Protein AF-A0AB74DS32-F1 (afdb_monomer_lite)

Secondary structure (DSSP, 8-state):
-HHHHHHHHHHHHHHHHHHHHHHHHHHHHHHHHHHHHHHHHHHHHHHHHHTSS-TT--SSPPPHHHHGGGS-GGGS-SS-HHHHSPBPTTTS-BSEEEETTEEEEEE--TTS---EEEEEEHHHHGGG-

InterPro domains:
  IPR045584 Pilin-like [SSF54523] (1-122)

Foldseek 3Di:
DVVVVVVVVVVVVVCVVPVVVVLVVVLVVLVVQLVVVLVQLVQLQVVLLVPDPCNPCPVDRDDQQNSLVSGDPVQCPPDGSQVSGRAELPPSHRQWDDDGQKIKGWHDRVSHDDIDIDIDGPNVVVPPD

pLDDT: mean 80.61, std 11.38, range [38.0, 95.62]

Structure (mmCIF, N/CA/C/O backbone):
data_AF-A0AB74DS32-F1
#
_entry.id   AF-A0AB74DS32-F1
#
loop_
_atom_site.group_PDB
_atom_site.id
_atom_site.type_symbol
_atom_site.label_atom_id
_atom_site.label_alt_id
_atom_site.label_comp_id
_atom_site.label_asym_id
_atom_site.label_entity_id
_atom_site.label_seq_id
_atom_site.pdbx_PDB_ins_code
_atom_site.Cartn_x
_atom_site.Cartn_y
_atom_site.Cartn_z
_atom_site.occupancy
_atom_site.B_iso_or_equiv
_atom_site.auth_seq_id
_atom_site.auth_comp_id
_atom_site.auth_asym_id
_atom_site.auth_atom_id
_atom_site.pdbx_PDB_model_num
ATOM 1 N N . MET A 1 1 ? -19.759 -11.076 43.825 1.00 75.44 1 MET A N 1
ATOM 2 C CA . MET A 1 1 ? -20.346 -11.368 42.493 1.00 75.44 1 MET A CA 1
ATOM 3 C C . MET A 1 1 ? -20.681 -10.087 41.729 1.00 75.44 1 MET A C 1
ATOM 5 O O . MET A 1 1 ? -20.319 -9.999 40.566 1.00 75.44 1 MET A O 1
ATOM 9 N N . VAL A 1 2 ? -21.291 -9.074 42.364 1.00 88.88 2 VAL A N 1
ATOM 10 C CA . VAL A 1 2 ? -21.684 -7.816 41.691 1.00 88.88 2 VAL A CA 1
ATOM 11 C C . VAL A 1 2 ? -20.502 -6.945 41.221 1.00 88.88 2 VAL A C 1
ATOM 13 O O . VAL A 1 2 ? -20.555 -6.401 40.123 1.00 88.88 2 VAL A O 1
ATOM 16 N N . GLU A 1 3 ? -19.398 -6.885 41.976 1.00 87.56 3 GLU A N 1
ATOM 17 C CA . GLU A 1 3 ? -18.195 -6.123 41.583 1.00 87.56 3 GLU A CA 1
ATOM 18 C C . GLU A 1 3 ? -17.547 -6.639 40.299 1.00 87.56 3 GLU A C 1
ATOM 20 O O . GLU A 1 3 ? -17.117 -5.854 39.460 1.00 87.56 3 GLU A O 1
ATOM 25 N N . LEU A 1 4 ? -17.532 -7.958 40.099 1.00 91.06 4 LEU A N 1
ATOM 26 C CA . LEU A 1 4 ? -16.927 -8.547 38.908 1.00 91.06 4 LEU A CA 1
ATOM 27 C C . LEU A 1 4 ? -17.751 -8.247 37.647 1.00 91.06 4 LEU A C 1
ATOM 29 O O . LEU A 1 4 ? -17.190 -8.002 36.582 1.00 91.06 4 LEU A O 1
ATOM 33 N N . ILE A 1 5 ? -19.080 -8.210 37.775 1.00 92.75 5 ILE A N 1
ATOM 34 C CA . ILE A 1 5 ? -19.991 -7.908 36.664 1.00 92.75 5 ILE A CA 1
ATOM 35 C C . ILE A 1 5 ? -19.804 -6.460 36.195 1.00 92.75 5 ILE A C 1
ATOM 37 O O . ILE A 1 5 ? -19.719 -6.218 34.992 1.00 92.75 5 ILE A O 1
ATOM 41 N N . VAL A 1 6 ? -19.669 -5.509 37.127 1.00 93.94 6 VAL A N 1
ATOM 42 C CA . VAL A 1 6 ? -19.403 -4.098 36.796 1.00 93.94 6 VAL A CA 1
ATOM 43 C C . VAL A 1 6 ? -18.108 -3.948 35.998 1.00 93.94 6 VAL A C 1
ATOM 45 O O . VAL A 1 6 ? -18.094 -3.266 34.973 1.00 93.94 6 VAL A O 1
ATOM 48 N N . VAL A 1 7 ? -17.036 -4.623 36.417 1.00 94.88 7 VAL A N 1
ATOM 49 C CA . VAL A 1 7 ? -15.741 -4.556 35.724 1.00 94.88 7 VAL A CA 1
ATOM 50 C C . VAL A 1 7 ? -15.845 -5.099 34.298 1.00 94.88 7 VAL A C 1
ATOM 52 O O . VAL A 1 7 ? -15.364 -4.463 33.361 1.00 94.88 7 VAL A O 1
ATOM 55 N N . ILE A 1 8 ? -16.520 -6.236 34.109 1.00 94.94 8 ILE A N 1
ATOM 56 C CA . ILE A 1 8 ? -16.694 -6.848 32.785 1.00 94.94 8 ILE A CA 1
ATOM 57 C C . ILE A 1 8 ? -17.477 -5.922 31.845 1.00 94.94 8 ILE A C 1
ATOM 59 O O . ILE A 1 8 ? -17.094 -5.776 30.686 1.00 94.94 8 ILE A O 1
ATOM 63 N N . ILE A 1 9 ? -18.530 -5.258 32.335 1.00 95.62 9 ILE A N 1
ATOM 64 C CA . ILE A 1 9 ? -19.328 -4.322 31.528 1.00 95.62 9 ILE A CA 1
ATOM 65 C C . ILE A 1 9 ? -18.475 -3.137 31.065 1.00 95.62 9 ILE A C 1
ATOM 67 O O . ILE A 1 9 ? -18.507 -2.781 29.887 1.00 95.62 9 ILE A O 1
ATOM 71 N N . ILE A 1 10 ? -17.676 -2.549 31.961 1.00 94.62 10 ILE A N 1
ATOM 72 C CA . ILE A 1 10 ? -16.803 -1.420 31.610 1.00 94.62 10 ILE A CA 1
ATOM 73 C C . ILE A 1 10 ? -15.769 -1.851 30.560 1.00 94.62 10 ILE A C 1
ATOM 75 O O . ILE A 1 10 ? -15.590 -1.160 29.556 1.00 94.62 10 ILE A O 1
ATOM 79 N N . ILE A 1 11 ? -15.132 -3.013 30.741 1.00 94.38 11 ILE A N 1
ATOM 80 C CA . ILE A 1 11 ? -14.174 -3.557 29.766 1.00 94.38 11 ILE A CA 1
ATOM 81 C C . ILE A 1 11 ? -14.851 -3.799 28.411 1.00 94.38 11 ILE A C 1
ATOM 83 O O . ILE A 1 11 ? -14.270 -3.465 27.380 1.00 94.38 11 ILE A O 1
ATOM 87 N N . ALA A 1 12 ? -16.078 -4.325 28.397 1.00 93.06 12 ALA A N 1
ATOM 88 C CA . ALA A 1 12 ? -16.820 -4.578 27.165 1.00 93.06 12 ALA A CA 1
ATOM 89 C C . ALA A 1 12 ? -17.097 -3.286 26.378 1.00 93.06 12 ALA A C 1
ATOM 91 O O . ALA A 1 12 ? -16.893 -3.253 25.164 1.00 93.06 12 ALA A O 1
ATOM 92 N N . VAL A 1 13 ? -17.493 -2.204 27.057 1.00 94.19 13 VAL A N 1
ATOM 93 C CA . VAL A 1 13 ? -17.726 -0.899 26.414 1.00 94.19 13 VAL A CA 1
ATOM 94 C C . VAL A 1 13 ? -16.421 -0.305 25.879 1.00 94.19 13 VAL A C 1
ATOM 96 O O . VAL A 1 13 ? -16.377 0.153 24.737 1.00 94.19 13 VAL A O 1
ATOM 99 N N . LEU A 1 14 ? -15.338 -0.352 26.664 1.00 94.38 14 LEU A N 1
ATOM 100 C CA . LEU A 1 14 ? -14.029 0.140 26.224 1.00 94.38 14 LEU A CA 1
ATOM 101 C C . LEU A 1 14 ? -13.510 -0.637 25.008 1.00 94.38 14 LEU A C 1
ATOM 103 O O . LEU A 1 14 ? -13.055 -0.030 24.038 1.00 94.38 14 LEU A O 1
ATOM 107 N N . ALA A 1 15 ? -13.621 -1.967 25.025 1.00 89.50 15 ALA A N 1
ATOM 108 C CA . ALA A 1 15 ? -13.216 -2.813 23.909 1.00 89.50 15 ALA A CA 1
ATOM 109 C C . ALA A 1 15 ? -14.034 -2.517 22.641 1.00 89.50 15 ALA A C 1
ATOM 111 O O . ALA A 1 15 ? -13.461 -2.430 21.553 1.00 89.50 15 ALA A O 1
ATOM 112 N N . ALA A 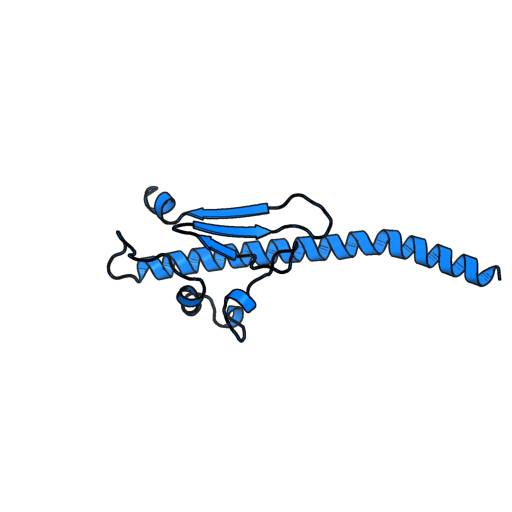1 16 ? -15.346 -2.292 22.778 1.00 90.00 16 ALA A N 1
ATOM 113 C CA . ALA A 1 16 ? -16.229 -1.985 21.654 1.00 90.00 16 ALA A CA 1
ATOM 114 C C . ALA A 1 16 ? -15.828 -0.701 20.903 1.00 90.00 16 ALA A C 1
ATOM 116 O O . ALA A 1 16 ? -15.937 -0.658 19.680 1.00 90.00 16 ALA A O 1
ATOM 117 N N . VAL A 1 17 ? -15.325 0.323 21.602 1.00 88.44 17 VAL A N 1
ATOM 118 C CA . VAL A 1 17 ? -14.869 1.582 20.978 1.00 88.44 17 VAL A CA 1
ATOM 119 C C . VAL A 1 17 ? -13.408 1.503 20.516 1.00 88.44 17 VAL A C 1
ATOM 121 O O . VAL A 1 17 ? -13.052 2.051 19.472 1.00 88.44 17 VAL A O 1
ATOM 124 N N . ALA A 1 18 ? -12.548 0.804 21.260 1.00 85.62 18 ALA A N 1
ATOM 125 C CA . ALA A 1 18 ? -11.116 0.744 20.970 1.00 85.62 18 ALA A CA 1
ATOM 126 C C . ALA A 1 18 ? -10.779 -0.095 19.723 1.00 85.62 18 ALA A C 1
ATOM 128 O O . ALA A 1 18 ? -9.918 0.298 18.932 1.00 85.62 18 ALA A O 1
ATOM 129 N N . ILE A 1 19 ? -11.449 -1.235 19.516 1.00 85.75 19 ILE A N 1
ATOM 130 C CA . ILE A 1 19 ? -11.134 -2.160 18.413 1.00 85.75 19 ILE A CA 1
ATOM 131 C C . ILE A 1 19 ? -11.346 -1.504 17.026 1.00 85.75 19 ILE A C 1
ATOM 133 O O . ILE A 1 19 ? -10.422 -1.566 16.204 1.00 85.75 19 ILE A O 1
ATOM 137 N N . PRO A 1 20 ? -12.475 -0.820 16.735 1.00 84.44 20 PRO A N 1
ATOM 138 C CA . PRO A 1 20 ? -12.667 -0.120 15.460 1.00 84.44 20 PRO A CA 1
ATOM 139 C C . PRO A 1 20 ? -11.643 0.998 15.216 1.00 84.44 20 PRO A C 1
ATOM 141 O O . PRO A 1 20 ? -11.138 1.150 14.105 1.00 84.44 20 PRO A O 1
ATOM 144 N N . ALA A 1 21 ? -11.281 1.755 16.257 1.00 83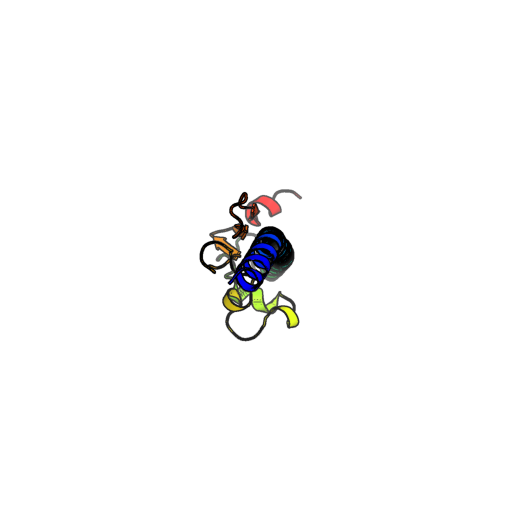.75 21 ALA A N 1
ATOM 145 C CA . ALA A 1 21 ? -10.309 2.842 16.138 1.00 83.75 21 ALA A CA 1
ATOM 146 C C . ALA A 1 21 ? -8.899 2.325 15.788 1.00 83.75 21 ALA A C 1
ATOM 148 O O . ALA A 1 21 ? -8.241 2.842 14.883 1.00 83.75 21 ALA A O 1
ATOM 149 N N . ILE A 1 22 ? -8.448 1.263 16.465 1.00 85.12 22 ILE A N 1
ATOM 150 C CA . ILE A 1 22 ? -7.126 0.658 16.245 1.00 85.12 22 ILE A CA 1
ATOM 151 C C . ILE A 1 22 ? -7.038 -0.003 14.863 1.00 85.12 22 ILE A C 1
ATOM 153 O O . ILE A 1 22 ? -6.015 0.114 14.182 1.00 85.12 22 ILE A O 1
ATOM 157 N N . THR A 1 23 ? -8.096 -0.696 14.435 1.00 84.81 23 THR A N 1
ATOM 158 C CA . THR A 1 23 ? -8.142 -1.345 13.114 1.00 84.81 23 THR A CA 1
ATOM 159 C C . THR A 1 23 ? -8.161 -0.317 11.980 1.00 84.81 23 THR A C 1
ATOM 161 O O . THR A 1 23 ? -7.373 -0.442 11.043 1.00 84.81 23 THR A O 1
ATOM 164 N N . GLY A 1 24 ? -8.949 0.758 12.099 1.00 83.69 24 GLY A N 1
ATOM 165 C CA . GLY A 1 24 ? -8.993 1.841 11.109 1.00 83.69 24 GLY A CA 1
ATOM 166 C C . GLY A 1 24 ? -7.672 2.611 10.958 1.00 83.69 24 GLY A C 1
ATOM 167 O O . GLY A 1 24 ? -7.287 2.982 9.843 1.00 83.69 24 GLY A O 1
ATOM 168 N N . PHE A 1 25 ? -6.931 2.812 12.055 1.00 86.06 25 PHE A N 1
ATOM 169 C CA . PHE A 1 25 ? -5.605 3.437 12.002 1.00 86.06 25 PHE A CA 1
ATOM 170 C C . PHE A 1 25 ? -4.582 2.561 11.264 1.00 86.06 25 PHE A C 1
ATOM 172 O O . PHE A 1 25 ? -3.853 3.055 10.402 1.00 86.06 25 PHE A O 1
ATOM 179 N N . GLN A 1 26 ? -4.556 1.252 11.544 1.00 87.00 26 GLN A N 1
ATOM 180 C CA . GLN A 1 26 ? -3.668 0.305 10.856 1.00 87.00 26 GLN A CA 1
ATOM 181 C C . GLN A 1 26 ? -3.947 0.235 9.353 1.00 87.00 26 GLN A C 1
ATOM 183 O O . GLN A 1 26 ? -3.015 0.217 8.548 1.00 87.00 26 GLN A O 1
ATOM 188 N N . ASP A 1 27 ? -5.223 0.224 8.984 1.00 87.25 27 ASP A N 1
ATOM 189 C CA . ASP A 1 27 ? -5.688 0.234 7.602 1.00 87.25 27 ASP A CA 1
ATOM 190 C C . ASP A 1 27 ? -5.225 1.508 6.871 1.00 87.25 27 ASP A C 1
ATOM 192 O O . ASP A 1 27 ? -4.608 1.446 5.803 1.00 87.25 27 ASP A O 1
ATOM 196 N N . SER A 1 28 ? -5.396 2.675 7.496 1.00 86.94 28 SER A N 1
ATOM 197 C CA . SER A 1 28 ? -4.937 3.957 6.944 1.00 86.94 28 SER A CA 1
ATOM 198 C C . SER A 1 28 ? -3.412 4.024 6.789 1.00 86.94 28 SER A C 1
ATOM 200 O O . SER A 1 28 ? -2.910 4.465 5.751 1.00 86.94 28 SER A O 1
ATOM 202 N N . ALA A 1 29 ? -2.663 3.542 7.785 1.00 88.31 29 ALA A N 1
ATOM 203 C CA . ALA A 1 29 ? -1.205 3.477 7.734 1.00 88.31 29 ALA A CA 1
ATOM 204 C C . ALA A 1 29 ? -0.716 2.528 6.628 1.00 88.31 29 ALA A C 1
ATOM 206 O O . ALA A 1 29 ? 0.186 2.874 5.863 1.00 88.31 29 ALA A O 1
ATOM 207 N N . ARG A 1 30 ? -1.346 1.353 6.488 1.00 88.00 30 ARG A N 1
ATOM 208 C CA . ARG A 1 30 ? -1.028 0.381 5.433 1.00 88.00 30 ARG A CA 1
ATOM 209 C C . ARG A 1 30 ? -1.314 0.949 4.047 1.00 88.00 30 ARG A C 1
ATOM 211 O O . ARG A 1 30 ? -0.463 0.840 3.168 1.00 88.00 30 ARG A O 1
ATOM 218 N N . LYS A 1 31 ? -2.465 1.599 3.865 1.00 89.81 31 LYS A N 1
ATOM 219 C CA . LYS A 1 31 ? -2.823 2.289 2.621 1.00 89.81 31 LYS A CA 1
ATOM 220 C C . LYS A 1 31 ? -1.774 3.336 2.242 1.00 89.81 31 LYS A C 1
ATOM 222 O O . LYS A 1 31 ? -1.299 3.332 1.112 1.00 89.81 31 LYS A O 1
ATOM 227 N N . SER A 1 32 ? -1.388 4.193 3.190 1.00 90.25 32 SER A N 1
ATOM 228 C CA . SER A 1 32 ? -0.374 5.238 2.978 1.00 90.25 32 SER A CA 1
ATOM 229 C C . SER A 1 32 ? 0.995 4.655 2.605 1.00 90.25 32 SER A C 1
ATOM 231 O O . SER A 1 32 ? 1.675 5.154 1.701 1.00 90.25 32 SER A O 1
ATOM 233 N N . ARG A 1 33 ? 1.376 3.548 3.254 1.00 89.56 33 ARG A N 1
ATOM 234 C CA . ARG A 1 33 ? 2.607 2.818 2.948 1.00 89.56 33 ARG A CA 1
ATOM 235 C C . ARG A 1 33 ? 2.600 2.262 1.521 1.00 89.56 33 ARG A C 1
ATOM 237 O O . ARG A 1 33 ? 3.515 2.579 0.769 1.00 89.56 33 ARG A O 1
ATOM 244 N N . ILE A 1 34 ? 1.561 1.516 1.134 1.00 90.06 34 ILE A N 1
ATOM 245 C CA . ILE A 1 34 ? 1.419 0.942 -0.221 1.00 90.06 34 ILE A CA 1
ATOM 246 C C . ILE A 1 34 ? 1.413 2.047 -1.280 1.00 90.06 34 ILE A C 1
ATOM 248 O O . ILE A 1 34 ? 2.029 1.909 -2.332 1.00 90.06 34 ILE A O 1
ATOM 252 N N . GLU A 1 35 ? 0.751 3.172 -1.013 1.00 91.00 35 GLU A N 1
ATOM 253 C CA . GLU A 1 35 ? 0.715 4.297 -1.947 1.00 91.00 35 GLU A CA 1
ATOM 254 C C . GLU A 1 35 ? 2.101 4.936 -2.142 1.00 91.00 35 GLU A C 1
ATOM 256 O O . GLU A 1 35 ? 2.502 5.261 -3.262 1.00 91.00 35 GLU A O 1
ATOM 261 N N . THR A 1 36 ? 2.860 5.093 -1.057 1.00 90.06 36 THR A N 1
ATOM 262 C CA . THR A 1 36 ? 4.220 5.642 -1.108 1.00 90.06 36 THR A CA 1
ATOM 263 C C . THR A 1 36 ? 5.182 4.688 -1.810 1.00 90.06 36 THR A C 1
ATOM 265 O O . THR A 1 36 ? 5.937 5.120 -2.680 1.00 90.06 36 THR A O 1
ATOM 268 N N . GLU A 1 37 ? 5.117 3.395 -1.492 1.00 89.06 37 GLU A N 1
ATOM 269 C CA . GLU A 1 37 ? 5.904 2.355 -2.158 1.00 89.06 37 GLU A CA 1
ATOM 270 C C . GLU A 1 37 ? 5.541 2.243 -3.645 1.00 89.06 37 GLU A C 1
ATOM 272 O O . GLU A 1 37 ? 6.435 2.144 -4.480 1.00 89.06 37 GLU A O 1
ATOM 277 N N . HIS A 1 38 ? 4.259 2.370 -4.011 1.00 91.06 38 HIS A N 1
ATOM 278 C CA . HIS A 1 38 ? 3.836 2.419 -5.412 1.00 91.06 38 HIS A CA 1
ATOM 279 C C . HIS A 1 38 ? 4.538 3.551 -6.169 1.00 91.06 38 HIS A C 1
ATOM 281 O O . HIS A 1 38 ? 5.116 3.299 -7.220 1.00 91.06 38 HIS A O 1
ATOM 287 N N . ARG A 1 39 ? 4.559 4.778 -5.628 1.00 89.81 39 ARG A N 1
ATOM 288 C CA . ARG A 1 39 ? 5.272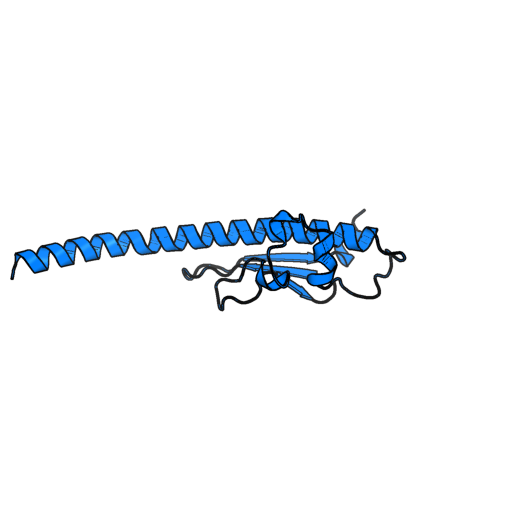 5.903 -6.265 1.00 89.81 39 ARG A CA 1
ATOM 289 C C . ARG A 1 39 ? 6.770 5.632 -6.415 1.00 89.81 39 ARG A C 1
ATOM 291 O O . ARG A 1 39 ? 7.326 5.910 -7.472 1.00 89.81 39 ARG A O 1
ATOM 298 N N . GLN A 1 40 ? 7.405 5.055 -5.394 1.00 89.25 40 GLN A N 1
ATOM 299 C CA . GLN A 1 40 ? 8.822 4.680 -5.458 1.00 89.25 40 GLN A CA 1
ATOM 300 C C . GLN A 1 40 ? 9.083 3.629 -6.543 1.00 89.25 40 GLN A C 1
ATOM 302 O O . GLN A 1 40 ? 10.036 3.759 -7.307 1.00 89.25 40 GLN A O 1
ATOM 307 N N . LEU A 1 41 ? 8.216 2.619 -6.652 1.00 87.75 41 LEU A N 1
ATOM 308 C CA . LEU A 1 41 ? 8.305 1.582 -7.677 1.00 87.75 41 LEU A CA 1
ATOM 309 C C . LEU A 1 41 ? 8.070 2.139 -9.082 1.00 87.75 41 LEU A C 1
ATOM 311 O O . LEU A 1 41 ? 8.774 1.746 -10.004 1.00 87.75 41 LEU A O 1
ATOM 315 N N . VAL A 1 42 ? 7.141 3.082 -9.256 1.00 88.81 42 VAL A N 1
ATOM 316 C CA . VAL A 1 42 ? 6.942 3.783 -10.535 1.00 88.81 42 VAL A CA 1
ATOM 317 C C . VAL A 1 42 ? 8.216 4.516 -10.956 1.00 88.81 42 VAL A C 1
ATOM 319 O O . VAL A 1 42 ? 8.672 4.334 -12.084 1.00 88.81 42 VAL A O 1
ATOM 322 N N . SER A 1 43 ? 8.832 5.285 -10.053 1.00 88.12 43 SER A N 1
ATOM 323 C CA . SER A 1 43 ? 10.102 5.967 -10.335 1.00 88.12 43 SER A CA 1
ATOM 324 C C . SER A 1 43 ? 11.232 4.979 -10.645 1.00 88.12 43 SER A C 1
ATOM 326 O O . SER A 1 43 ? 12.004 5.199 -11.577 1.00 88.12 43 SER A O 1
ATOM 328 N N . ALA A 1 44 ? 11.301 3.860 -9.920 1.00 87.06 44 ALA A N 1
ATOM 329 C CA . ALA A 1 44 ? 12.270 2.800 -10.179 1.00 87.06 44 ALA A CA 1
ATOM 330 C C . ALA A 1 44 ? 12.069 2.155 -11.560 1.00 87.06 44 ALA A C 1
ATOM 332 O O . ALA A 1 44 ? 13.044 1.919 -12.267 1.00 87.06 44 ALA A O 1
ATOM 333 N N . ILE A 1 45 ? 10.819 1.915 -11.975 1.00 85.94 45 ILE A N 1
ATOM 334 C CA . ILE A 1 45 ? 10.484 1.398 -13.312 1.00 85.94 45 ILE A CA 1
ATOM 335 C C . ILE A 1 45 ? 10.922 2.387 -14.388 1.00 85.94 45 ILE A C 1
ATOM 337 O O . ILE A 1 45 ? 11.571 1.983 -15.346 1.00 85.94 45 ILE A O 1
ATOM 341 N N . GLN A 1 46 ? 10.611 3.675 -14.232 1.00 84.12 46 GLN A N 1
ATOM 342 C CA . GLN A 1 46 ? 11.026 4.705 -15.189 1.00 84.12 46 GLN A CA 1
ATOM 343 C C . GLN A 1 46 ? 12.552 4.777 -15.311 1.00 84.12 46 GLN A C 1
ATOM 345 O O . GLN A 1 46 ? 13.078 4.810 -16.421 1.00 84.12 46 GLN A O 1
ATOM 350 N N . SER A 1 47 ? 13.269 4.729 -14.185 1.00 85.38 47 SER A N 1
ATOM 351 C CA . SER A 1 47 ? 14.733 4.730 -14.191 1.00 85.38 47 SER A CA 1
ATOM 352 C C . SER A 1 47 ? 15.317 3.457 -14.809 1.00 85.38 47 SER A C 1
ATOM 354 O O . SER A 1 47 ? 16.299 3.545 -15.542 1.00 85.38 47 SER A O 1
ATOM 356 N N . TYR A 1 48 ? 14.715 2.292 -14.549 1.00 84.00 48 TYR A N 1
ATOM 357 C CA . TYR A 1 48 ? 15.113 1.029 -15.167 1.00 84.00 48 TYR A CA 1
ATOM 358 C C . TYR A 1 48 ? 14.942 1.083 -16.687 1.00 84.00 48 TYR A C 1
ATOM 360 O O . TYR A 1 48 ? 15.891 0.801 -17.415 1.00 84.00 48 TYR A O 1
ATOM 368 N N . LEU A 1 49 ? 13.771 1.513 -17.165 1.00 80.25 49 LEU A N 1
ATOM 369 C CA . LEU A 1 49 ? 13.476 1.639 -18.594 1.00 80.25 49 LEU A CA 1
ATOM 370 C C . LEU A 1 49 ? 14.413 2.632 -19.291 1.00 80.25 49 LEU A C 1
ATOM 372 O O . LEU A 1 49 ? 14.930 2.316 -20.354 1.00 80.25 49 LEU A O 1
ATOM 376 N N . GLY A 1 50 ? 14.691 3.784 -18.672 1.00 76.88 50 GLY A N 1
ATOM 377 C CA . GLY A 1 50 ? 15.632 4.771 -19.214 1.00 76.88 50 GLY A CA 1
ATOM 378 C C . GLY A 1 50 ? 17.097 4.317 -19.212 1.00 76.88 50 GLY A C 1
ATOM 379 O O . GLY A 1 50 ? 17.903 4.861 -19.958 1.00 76.88 50 GLY A O 1
ATOM 380 N N . SER A 1 51 ? 17.453 3.322 -18.393 1.00 78.25 51 SER A N 1
ATOM 381 C CA . SER A 1 51 ? 18.794 2.721 -18.390 1.00 78.25 51 SER A CA 1
ATOM 382 C C . SER A 1 51 ? 18.961 1.565 -19.381 1.00 78.25 51 SER A C 1
ATOM 384 O O . SER A 1 51 ? 20.073 1.065 -19.546 1.00 78.25 51 SER A O 1
ATOM 386 N N . GLN A 1 52 ? 17.876 1.113 -20.017 1.00 75.25 52 GLN A N 1
ATOM 387 C CA . GLN A 1 52 ? 17.934 0.030 -20.993 1.00 75.25 52 GLN A CA 1
ATOM 388 C C . GLN A 1 52 ? 18.450 0.553 -22.336 1.00 75.25 52 GLN A C 1
ATOM 390 O O . GLN A 1 52 ? 18.140 1.668 -22.745 1.00 75.25 52 GLN A O 1
ATOM 395 N N . VAL A 1 53 ? 19.244 -0.278 -23.015 1.00 60.44 53 VAL A N 1
ATOM 396 C CA . VAL A 1 53 ? 19.902 0.064 -24.288 1.00 60.44 53 VAL A CA 1
ATOM 397 C C . VAL A 1 53 ? 18.878 0.258 -25.420 1.00 60.44 53 VAL A C 1
ATOM 399 O O . VAL A 1 53 ? 19.095 1.091 -26.293 1.00 60.44 53 VAL A O 1
ATOM 402 N N . ASP A 1 54 ? 17.732 -0.430 -25.339 1.00 63.75 54 ASP A N 1
ATOM 403 C CA . ASP A 1 54 ? 16.573 -0.290 -26.231 1.00 63.75 54 ASP A CA 1
ATOM 404 C C . ASP A 1 54 ? 15.332 0.194 -25.449 1.00 63.75 54 ASP A C 1
ATOM 406 O O . ASP A 1 54 ? 14.515 -0.617 -24.994 1.00 63.75 54 ASP A O 1
ATOM 410 N N . PRO A 1 55 ? 15.161 1.514 -25.257 1.00 57.72 55 PRO A N 1
ATOM 411 C CA . PRO A 1 55 ? 14.030 2.074 -24.512 1.00 57.72 55 PRO A CA 1
ATOM 412 C C . PRO A 1 55 ? 12.680 1.922 -25.238 1.00 57.72 55 PRO A C 1
ATOM 414 O O . PRO A 1 55 ? 11.635 1.932 -24.586 1.00 57.72 55 PRO A O 1
ATOM 417 N N . GLU A 1 56 ? 12.681 1.739 -26.564 1.00 57.34 56 GLU A N 1
ATOM 418 C CA . GLU A 1 56 ? 11.466 1.556 -27.377 1.00 57.34 56 GLU A CA 1
ATOM 419 C C . GLU A 1 56 ? 10.919 0.115 -27.342 1.00 57.34 56 GLU A C 1
ATOM 421 O O . GLU A 1 56 ? 9.729 -0.105 -27.571 1.00 57.34 56 GLU A O 1
ATOM 426 N N . ASN A 1 57 ? 11.760 -0.870 -27.001 1.00 57.09 57 ASN A N 1
ATOM 427 C CA . ASN A 1 57 ? 11.386 -2.279 -26.866 1.00 57.09 57 ASN A CA 1
ATOM 428 C C . ASN A 1 57 ? 12.127 -2.922 -25.681 1.00 57.09 57 ASN A C 1
ATOM 430 O O . ASN A 1 57 ? 13.059 -3.705 -25.877 1.00 57.09 57 ASN A O 1
ATOM 434 N N . PRO A 1 58 ? 11.715 -2.653 -24.426 1.00 58.09 58 PRO A N 1
ATOM 435 C CA . PRO A 1 58 ? 12.195 -3.443 -23.304 1.00 58.09 58 PRO A CA 1
ATOM 436 C C . PRO A 1 58 ? 11.742 -4.892 -23.532 1.00 58.09 58 PRO A C 1
ATOM 438 O O . PRO A 1 58 ? 10.564 -5.210 -23.373 1.00 58.09 58 PRO A O 1
ATOM 441 N N . ALA A 1 59 ? 12.672 -5.763 -23.934 1.00 55.75 59 ALA A N 1
ATOM 442 C CA . ALA A 1 59 ? 12.400 -7.162 -24.279 1.00 55.75 59 ALA A CA 1
ATOM 443 C C . ALA A 1 59 ? 11.735 -7.948 -23.130 1.00 55.75 59 ALA A C 1
ATOM 445 O O . ALA A 1 59 ? 11.101 -8.975 -23.361 1.00 55.75 59 ALA A O 1
ATOM 446 N N . GLU A 1 60 ? 11.834 -7.441 -21.895 1.00 64.44 60 GLU A N 1
ATOM 447 C CA . GLU A 1 60 ? 11.225 -8.017 -20.702 1.00 64.44 60 GLU A CA 1
ATOM 448 C C . GLU A 1 60 ? 10.682 -6.928 -19.767 1.00 64.44 60 GLU A C 1
ATOM 450 O O . GLU A 1 60 ? 11.321 -5.898 -19.530 1.00 64.44 60 GLU A O 1
ATOM 455 N N . ALA A 1 61 ? 9.516 -7.185 -19.172 1.00 67.56 61 ALA A N 1
ATOM 456 C CA . ALA A 1 61 ? 9.019 -6.386 -18.060 1.00 67.56 61 ALA A CA 1
ATOM 457 C C . ALA A 1 61 ? 9.982 -6.484 -16.858 1.00 67.56 61 ALA A C 1
ATOM 459 O O . ALA A 1 61 ? 10.464 -7.582 -16.552 1.00 67.56 61 ALA A O 1
ATOM 460 N N . PRO A 1 62 ? 10.263 -5.380 -16.139 1.00 75.19 62 PRO A N 1
ATOM 461 C CA . PRO A 1 62 ? 11.069 -5.456 -14.932 1.00 75.19 62 PRO A CA 1
ATOM 462 C C . PRO A 1 62 ? 10.383 -6.340 -13.892 1.00 75.19 62 PRO A C 1
ATOM 464 O O . PRO A 1 62 ? 9.252 -6.090 -13.488 1.00 75.19 62 PRO A O 1
ATOM 467 N N . THR A 1 63 ? 11.087 -7.356 -13.404 1.00 79.69 63 THR A N 1
ATOM 468 C CA . THR A 1 63 ? 10.704 -8.030 -12.157 1.00 79.69 63 THR A CA 1
ATOM 469 C C . THR A 1 63 ? 11.007 -7.117 -10.971 1.00 79.69 63 THR A C 1
ATOM 471 O O . THR A 1 63 ? 11.943 -6.320 -11.042 1.00 79.69 63 THR A O 1
ATOM 474 N N . LEU A 1 64 ? 10.305 -7.294 -9.852 1.00 79.31 6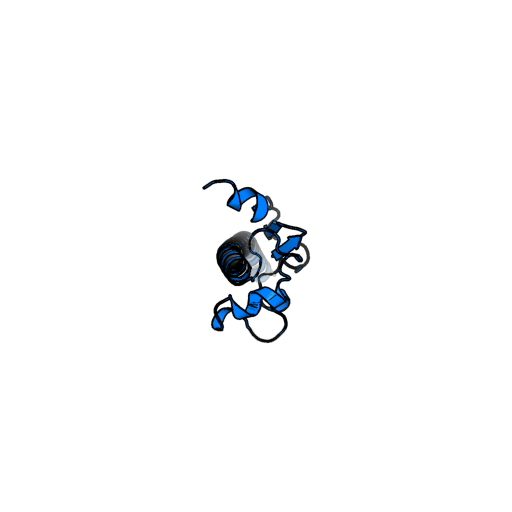4 LEU A N 1
ATOM 475 C CA . LEU A 1 64 ? 10.523 -6.517 -8.625 1.00 79.31 64 LEU A CA 1
ATOM 476 C C . LEU A 1 64 ? 12.009 -6.521 -8.203 1.00 79.31 64 LEU A C 1
ATOM 478 O O . LEU A 1 64 ? 12.591 -5.469 -7.967 1.00 79.31 64 LEU A O 1
ATOM 482 N N . GLU A 1 65 ? 12.683 -7.671 -8.269 1.00 81.25 65 GLU A N 1
ATOM 483 C CA . GLU A 1 65 ? 14.114 -7.785 -7.942 1.00 81.25 65 GLU A CA 1
ATOM 484 C C . GLU A 1 65 ? 15.037 -6.961 -8.858 1.00 81.25 65 GLU A C 1
ATOM 486 O O . GLU A 1 65 ? 16.039 -6.418 -8.390 1.00 81.25 65 GLU A O 1
ATOM 491 N N . LYS A 1 66 ? 14.687 -6.804 -10.143 1.00 80.25 66 LYS A N 1
ATOM 492 C CA . LYS A 1 66 ? 15.431 -5.950 -11.091 1.00 80.25 66 LYS A CA 1
ATOM 493 C C . LYS A 1 66 ? 15.279 -4.462 -10.754 1.00 80.25 66 LYS A C 1
ATOM 495 O O . LYS A 1 66 ? 16.164 -3.678 -11.078 1.00 80.25 66 LYS A O 1
ATOM 500 N N . LEU A 1 67 ? 14.197 -4.074 -10.072 1.00 80.81 67 LEU A N 1
ATOM 501 C CA . LEU A 1 67 ? 13.974 -2.698 -9.616 1.00 80.81 67 LEU A CA 1
ATOM 502 C C . LEU A 1 67 ? 14.730 -2.366 -8.334 1.00 80.81 67 LEU A C 1
ATOM 504 O O . LEU A 1 67 ? 14.959 -1.192 -8.059 1.00 80.81 67 LEU A O 1
ATOM 508 N N . ARG A 1 68 ? 15.156 -3.375 -7.568 1.00 80.81 68 ARG A N 1
ATOM 509 C CA . ARG A 1 68 ? 15.882 -3.201 -6.306 1.00 80.81 68 ARG A CA 1
ATOM 510 C C . ARG A 1 68 ? 17.000 -2.149 -6.383 1.00 80.81 68 ARG A C 1
ATOM 512 O O . ARG A 1 68 ? 16.948 -1.238 -5.564 1.00 80.81 68 ARG A O 1
ATOM 519 N N . PRO A 1 69 ? 17.946 -2.167 -7.348 1.00 82.38 69 PRO A N 1
ATOM 520 C CA . PRO A 1 69 ? 19.005 -1.151 -7.431 1.00 82.38 69 PRO A CA 1
ATOM 521 C C . PRO A 1 69 ? 18.511 0.288 -7.659 1.00 82.38 69 PRO A C 1
ATOM 523 O O . PRO A 1 69 ? 19.242 1.222 -7.344 1.00 82.38 69 PRO A O 1
ATOM 526 N N . TYR A 1 70 ? 17.288 0.473 -8.155 1.00 82.19 70 TYR A N 1
ATOM 527 C CA . TYR A 1 70 ? 16.692 1.781 -8.449 1.00 82.19 70 TYR A CA 1
ATOM 528 C C . TYR A 1 70 ? 15.809 2.312 -7.311 1.00 82.19 70 TYR A C 1
ATOM 530 O O . TYR A 1 70 ? 15.266 3.411 -7.405 1.00 82.19 70 TYR A O 1
ATOM 538 N N . ILE A 1 71 ? 15.660 1.550 -6.226 1.00 82.12 71 ILE A N 1
ATOM 539 C CA . ILE A 1 71 ? 14.931 1.959 -5.023 1.00 82.12 71 ILE A CA 1
ATOM 540 C C . ILE A 1 71 ? 15.953 2.299 -3.938 1.00 82.12 71 ILE A C 1
ATOM 542 O O . ILE A 1 71 ? 17.013 1.679 -3.848 1.00 82.12 71 ILE A O 1
ATOM 546 N N . ALA A 1 72 ? 15.648 3.285 -3.097 1.00 76.50 72 ALA A N 1
ATOM 547 C CA . ALA A 1 72 ? 16.547 3.727 -2.038 1.00 76.50 72 ALA A CA 1
ATOM 548 C C . ALA A 1 72 ? 16.948 2.568 -1.099 1.00 76.50 72 ALA A C 1
ATOM 550 O O . ALA A 1 72 ? 16.107 1.780 -0.668 1.00 76.50 72 ALA A O 1
ATOM 551 N N . LYS A 1 73 ? 18.244 2.466 -0.760 1.00 71.19 73 LYS A N 1
ATOM 552 C CA . LYS A 1 73 ? 18.813 1.352 0.033 1.00 71.19 73 LYS A CA 1
ATOM 553 C C . LYS A 1 73 ? 18.143 1.159 1.398 1.00 71.19 73 LYS A C 1
ATOM 555 O O . LYS A 1 73 ? 18.041 0.036 1.877 1.00 71.19 73 LYS A O 1
ATOM 560 N N . ASN A 1 74 ? 17.669 2.240 2.013 1.00 71.38 74 ASN A N 1
ATOM 561 C CA . ASN A 1 74 ? 16.919 2.208 3.272 1.00 71.38 74 ASN A CA 1
ATOM 562 C C . ASN A 1 74 ? 15.535 1.543 3.138 1.00 71.38 74 ASN A C 1
ATOM 564 O O . ASN A 1 74 ? 15.016 1.043 4.132 1.00 71.38 74 ASN A O 1
ATOM 568 N N . SER A 1 75 ? 14.968 1.494 1.931 1.00 68.19 75 SER A N 1
ATOM 569 C CA . SER A 1 75 ? 13.694 0.833 1.626 1.00 68.19 75 SER A CA 1
ATOM 570 C C . SER A 1 75 ? 13.852 -0.635 1.201 1.00 68.19 75 SER A C 1
ATOM 572 O O . SER A 1 75 ? 12.854 -1.334 1.085 1.00 68.19 75 SER A O 1
ATOM 574 N N . GLN A 1 76 ? 15.079 -1.119 0.958 1.00 71.12 76 GLN A N 1
ATOM 575 C CA . GLN A 1 76 ? 15.336 -2.458 0.400 1.00 71.12 76 GLN A CA 1
ATOM 576 C C . GLN A 1 76 ? 15.327 -3.595 1.435 1.00 71.12 76 GLN A C 1
ATOM 578 O O . GLN A 1 76 ? 15.351 -4.754 1.036 1.00 71.12 76 GLN A O 1
ATOM 583 N N . GLY A 1 77 ? 15.322 -3.285 2.739 1.00 68.38 77 GLY A N 1
ATOM 584 C CA . GLY A 1 77 ? 15.313 -4.267 3.832 1.00 68.38 77 GLY A CA 1
ATOM 585 C C . GLY A 1 77 ? 16.378 -5.376 3.728 1.00 68.38 77 GLY A C 1
ATOM 586 O O . GLY A 1 77 ? 17.392 -5.244 3.046 1.00 68.38 77 GLY A O 1
ATOM 587 N N . LYS A 1 78 ? 16.169 -6.481 4.453 1.00 65.56 78 LYS A N 1
ATOM 588 C CA . LYS A 1 78 ? 16.927 -7.735 4.289 1.00 65.56 78 LYS A CA 1
ATOM 589 C C . LYS A 1 78 ? 15.998 -8.775 3.659 1.00 65.56 78 LYS A C 1
ATOM 591 O O . LYS A 1 78 ? 14.913 -8.982 4.190 1.00 65.56 78 LYS A O 1
ATOM 596 N N . GLY A 1 79 ? 16.436 -9.450 2.595 1.00 71.50 79 GLY A N 1
ATOM 597 C CA . GLY A 1 79 ? 15.651 -10.478 1.894 1.00 71.50 79 GLY A CA 1
ATOM 598 C C . GLY A 1 79 ? 15.320 -10.094 0.451 1.00 71.50 79 GLY A C 1
ATOM 599 O O . GLY A 1 79 ? 15.992 -9.236 -0.124 1.00 71.50 79 GLY A O 1
ATOM 600 N N . THR A 1 80 ? 14.310 -10.747 -0.134 1.00 74.25 80 THR A N 1
ATOM 601 C CA . THR A 1 80 ? 13.780 -10.360 -1.452 1.00 74.25 80 THR A CA 1
ATOM 602 C C . THR A 1 80 ? 13.016 -9.043 -1.333 1.00 74.25 80 THR A C 1
ATOM 604 O O . THR A 1 80 ? 12.437 -8.746 -0.285 1.00 74.25 80 THR A O 1
ATOM 607 N N . LEU A 1 81 ? 12.978 -8.236 -2.392 1.00 74.19 81 LEU A N 1
ATOM 608 C CA . LEU A 1 81 ? 12.242 -6.973 -2.368 1.00 74.19 81 LEU A CA 1
ATOM 609 C C . LEU A 1 81 ? 10.746 -7.217 -2.096 1.00 74.19 81 LEU A C 1
ATOM 611 O O . LEU A 1 81 ? 10.133 -6.458 -1.346 1.00 74.19 81 LEU A O 1
ATOM 615 N N . ALA A 1 82 ? 10.188 -8.320 -2.605 1.00 74.88 82 ALA A N 1
ATOM 616 C CA . ALA A 1 82 ? 8.809 -8.740 -2.339 1.00 74.88 82 ALA A CA 1
ATOM 617 C C . ALA A 1 82 ? 8.507 -8.969 -0.845 1.00 74.88 82 ALA A C 1
ATOM 619 O O . ALA A 1 82 ? 7.401 -8.670 -0.395 1.00 74.88 82 ALA A O 1
ATOM 620 N N . ASP A 1 83 ? 9.478 -9.459 -0.068 1.00 74.38 83 ASP A N 1
ATOM 621 C CA . ASP A 1 83 ? 9.316 -9.677 1.376 1.00 74.38 83 ASP A CA 1
ATOM 622 C C . ASP A 1 83 ? 9.372 -8.379 2.187 1.00 74.38 83 ASP A C 1
ATOM 624 O O . ASP A 1 83 ? 8.817 -8.303 3.287 1.00 74.38 83 ASP A O 1
ATOM 628 N N . THR A 1 84 ? 10.058 -7.367 1.656 1.00 78.44 84 THR A N 1
ATOM 629 C CA . THR A 1 84 ? 10.291 -6.089 2.347 1.00 78.44 84 THR A CA 1
ATOM 630 C C . THR A 1 84 ? 9.198 -5.063 2.082 1.00 78.44 84 THR A C 1
ATOM 632 O O . THR A 1 84 ? 8.893 -4.244 2.957 1.00 78.44 84 THR A O 1
ATOM 635 N N . LEU A 1 85 ? 8.574 -5.141 0.908 1.00 82.75 85 LEU A N 1
ATOM 636 C CA . LEU A 1 85 ? 7.443 -4.311 0.526 1.00 82.75 85 LEU A CA 1
ATOM 637 C C . LEU A 1 85 ? 6.190 -4.636 1.346 1.00 82.75 85 LEU A C 1
ATOM 639 O O . LEU A 1 85 ? 6.060 -5.678 1.996 1.00 82.75 85 LEU A O 1
ATOM 643 N N . ALA A 1 86 ? 5.252 -3.699 1.338 1.00 83.62 86 ALA A N 1
ATOM 644 C CA . ALA A 1 86 ? 3.985 -3.842 2.012 1.00 83.62 86 ALA A CA 1
ATOM 645 C C . ALA A 1 86 ? 3.219 -5.063 1.488 1.00 83.62 86 ALA A C 1
ATOM 647 O O . ALA A 1 86 ? 3.199 -5.388 0.298 1.00 83.62 86 ALA A O 1
ATOM 648 N N . LYS A 1 87 ? 2.552 -5.736 2.425 1.00 84.38 87 LYS A N 1
ATOM 649 C CA . LYS A 1 87 ? 1.682 -6.877 2.156 1.00 84.38 87 LYS A CA 1
ATOM 650 C C . LYS A 1 87 ? 0.230 -6.431 2.174 1.00 84.38 87 LYS A C 1
ATOM 652 O O . LYS A 1 87 ? -0.175 -5.627 3.025 1.00 84.38 87 LYS A O 1
ATOM 657 N N . ASP A 1 88 ? -0.562 -6.989 1.272 1.00 82.75 88 ASP A N 1
ATOM 658 C CA . ASP A 1 88 ? -1.988 -6.713 1.217 1.00 82.75 88 ASP A CA 1
ATOM 659 C C . ASP A 1 88 ? -2.708 -7.213 2.484 1.00 82.75 88 ASP A C 1
ATOM 661 O O . ASP A 1 88 ? -2.242 -8.118 3.188 1.00 82.75 88 ASP A O 1
ATOM 665 N N . GLY A 1 89 ? -3.836 -6.585 2.816 1.00 69.88 89 GLY A N 1
ATOM 666 C CA . GLY A 1 89 ? -4.638 -6.935 3.983 1.00 69.88 89 GLY A CA 1
ATOM 667 C C . GLY A 1 89 ? -5.299 -8.307 3.897 1.00 69.88 89 GLY A C 1
ATOM 668 O O . GLY A 1 89 ? -5.402 -8.960 4.933 1.00 69.88 89 GLY A O 1
ATOM 669 N N . THR A 1 90 ? -5.672 -8.792 2.708 1.00 65.00 90 THR A N 1
ATOM 670 C CA . THR A 1 90 ? -6.603 -9.935 2.618 1.00 65.00 90 THR A CA 1
ATOM 671 C C . THR A 1 90 ? -5.960 -11.308 2.766 1.00 65.00 90 THR A C 1
ATOM 673 O O . THR A 1 90 ? -6.650 -12.234 3.158 1.00 65.00 90 THR A O 1
ATOM 676 N N . ASN A 1 91 ? -4.651 -11.473 2.570 1.00 64.19 91 ASN A N 1
ATOM 677 C CA . ASN A 1 91 ? -3.969 -12.762 2.808 1.00 64.19 91 ASN A CA 1
ATOM 678 C C . ASN A 1 91 ? -2.489 -12.598 3.198 1.00 64.19 91 ASN A C 1
ATOM 680 O O . ASN A 1 91 ? -1.702 -13.531 3.069 1.00 64.19 91 ASN A O 1
ATOM 684 N N . ASN A 1 92 ? -2.069 -11.391 3.612 1.00 70.38 92 ASN A N 1
ATOM 685 C CA . ASN A 1 92 ? -0.649 -11.012 3.681 1.00 70.38 92 ASN A CA 1
ATOM 686 C C . ASN A 1 92 ? 0.117 -11.322 2.368 1.00 70.38 92 ASN A C 1
ATOM 688 O O . ASN A 1 92 ? 1.320 -11.578 2.399 1.00 70.38 92 ASN A O 1
ATOM 692 N N . GLY A 1 93 ? -0.580 -11.317 1.226 1.00 79.00 93 GLY A N 1
ATOM 693 C CA . GLY A 1 93 ? 0.017 -11.487 -0.099 1.00 79.00 93 GLY A CA 1
ATOM 694 C C . GLY A 1 93 ? 0.796 -10.242 -0.540 1.00 79.00 93 GLY A C 1
ATOM 695 O O . GLY A 1 93 ? 0.751 -9.218 0.149 1.00 79.00 93 GLY A O 1
ATOM 696 N N . PRO A 1 94 ? 1.509 -10.295 -1.676 1.00 84.00 94 PRO A N 1
ATOM 697 C CA . PRO A 1 94 ? 2.223 -9.133 -2.195 1.00 84.00 94 PRO A CA 1
ATOM 698 C C . PRO A 1 94 ? 1.229 -8.014 -2.532 1.00 84.00 94 PRO A C 1
ATOM 700 O O . PRO A 1 94 ? 0.302 -8.229 -3.311 1.00 84.00 94 PRO A O 1
ATOM 703 N N . ALA A 1 95 ? 1.414 -6.817 -1.962 1.00 87.44 95 ALA A N 1
ATOM 704 C CA . ALA A 1 95 ? 0.592 -5.664 -2.339 1.00 87.44 95 ALA A CA 1
ATOM 705 C C . ALA A 1 95 ? 0.968 -5.122 -3.722 1.00 87.44 95 ALA A C 1
ATOM 707 O O . ALA A 1 95 ? 0.166 -4.428 -4.330 1.00 87.44 95 ALA A O 1
ATOM 708 N N . HIS A 1 96 ? 2.173 -5.430 -4.209 1.00 88.25 96 HIS A N 1
ATOM 709 C CA . HIS A 1 96 ? 2.726 -4.931 -5.462 1.00 88.25 96 HIS A CA 1
ATOM 710 C C . HIS A 1 96 ? 3.000 -6.090 -6.411 1.00 88.25 96 HIS A C 1
ATOM 712 O O . HIS A 1 96 ? 3.807 -6.969 -6.109 1.00 88.25 96 HIS A O 1
ATOM 718 N N . VAL A 1 97 ? 2.349 -6.077 -7.570 1.00 87.50 97 VAL A N 1
ATOM 719 C CA . VAL A 1 97 ? 2.508 -7.097 -8.604 1.00 87.50 97 VAL A CA 1
ATOM 720 C C . VAL A 1 97 ? 2.791 -6.411 -9.929 1.00 87.50 97 VAL A C 1
ATOM 722 O O . VAL A 1 97 ? 2.116 -5.456 -10.311 1.00 87.50 97 VAL A O 1
A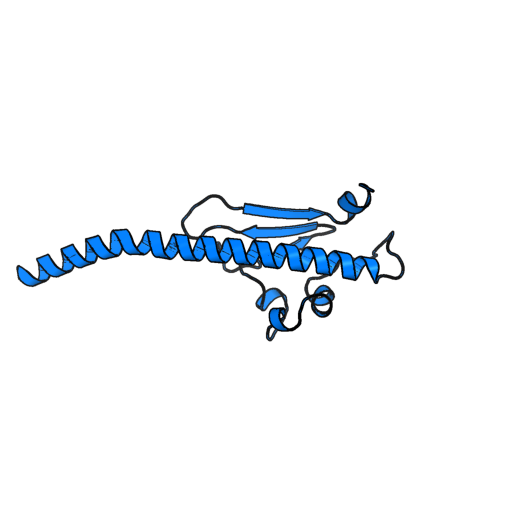TOM 725 N N . ILE A 1 98 ? 3.807 -6.902 -10.631 1.00 85.31 98 ILE A N 1
ATOM 726 C CA . ILE A 1 98 ? 4.110 -6.473 -11.990 1.00 85.31 98 ILE A CA 1
ATOM 727 C C . ILE A 1 98 ? 3.588 -7.548 -12.940 1.00 85.31 98 ILE A C 1
ATOM 729 O O . ILE A 1 98 ? 4.055 -8.685 -12.900 1.00 85.31 98 ILE A O 1
ATOM 733 N N . THR A 1 99 ? 2.627 -7.180 -13.785 1.00 82.62 99 THR A N 1
ATOM 734 C CA . THR A 1 99 ? 2.010 -8.083 -14.763 1.00 82.62 99 THR A CA 1
ATOM 735 C C . THR A 1 99 ? 2.082 -7.443 -16.141 1.00 82.62 99 THR A C 1
ATOM 737 O O . THR A 1 99 ? 1.443 -6.420 -16.398 1.00 82.62 99 THR A O 1
ATOM 740 N N . GLY A 1 100 ? 2.868 -8.041 -17.039 1.00 81.69 100 GLY A N 1
ATOM 741 C CA . GLY A 1 100 ? 3.127 -7.469 -18.361 1.00 81.69 100 GLY A CA 1
ATOM 742 C C . GLY A 1 100 ? 3.726 -6.066 -18.241 1.00 81.69 100 GLY A C 1
ATOM 743 O O . GLY A 1 100 ? 4.739 -5.884 -17.576 1.00 81.69 100 GLY A O 1
ATOM 744 N N . ASN A 1 101 ? 3.077 -5.067 -18.846 1.00 81.38 101 ASN A N 1
ATOM 745 C CA . ASN A 1 101 ? 3.528 -3.670 -18.833 1.00 81.38 101 ASN A CA 1
ATOM 746 C C . ASN A 1 101 ? 2.927 -2.806 -17.711 1.00 81.38 101 ASN A C 1
ATOM 748 O O . ASN A 1 101 ? 2.927 -1.578 -17.813 1.00 81.38 101 ASN A O 1
ATOM 752 N N . LYS A 1 102 ? 2.351 -3.432 -16.679 1.00 86.25 102 LYS A N 1
ATOM 753 C CA . LYS A 1 102 ? 1.634 -2.724 -15.618 1.00 86.25 102 LYS A CA 1
ATOM 754 C C . LYS A 1 102 ? 2.184 -3.068 -14.240 1.00 86.25 102 LYS A C 1
ATOM 756 O O . LYS A 1 102 ? 2.357 -4.238 -13.905 1.00 86.25 102 LYS A O 1
ATOM 761 N N . LEU A 1 103 ? 2.390 -2.039 -13.423 1.00 88.38 103 LEU A N 1
ATOM 762 C CA . LEU A 1 103 ? 2.563 -2.160 -11.980 1.00 88.38 103 LEU A CA 1
ATOM 763 C C . LEU A 1 103 ? 1.196 -1.978 -11.329 1.00 88.38 103 LEU A C 1
ATOM 765 O O . LEU A 1 103 ? 0.593 -0.909 -11.437 1.00 88.38 103 LEU A O 1
ATOM 769 N N . ILE A 1 104 ? 0.730 -3.012 -10.642 1.00 89.38 104 ILE A N 1
ATOM 770 C CA . ILE A 1 104 ? -0.545 -3.033 -9.936 1.00 89.38 104 ILE A CA 1
ATOM 771 C C . ILE A 1 104 ? -0.239 -3.094 -8.443 1.00 89.38 104 ILE A C 1
ATOM 773 O O . ILE A 1 104 ? 0.373 -4.047 -7.963 1.00 89.38 104 ILE A O 1
ATOM 777 N N . SER A 1 105 ? -0.661 -2.065 -7.715 1.00 90.81 105 SER A N 1
ATOM 778 C CA . SER A 1 105 ? -0.609 -2.033 -6.259 1.00 90.81 105 SER A CA 1
ATOM 779 C C . SER A 1 105 ? -2.017 -2.148 -5.699 1.00 90.81 105 SER A C 1
ATOM 781 O O . SER A 1 105 ? -2.850 -1.293 -5.997 1.00 90.81 105 SER A O 1
ATOM 783 N N . THR A 1 106 ? -2.287 -3.147 -4.869 1.00 90.00 106 THR A N 1
ATOM 784 C CA . THR A 1 106 ? -3.607 -3.373 -4.275 1.00 90.00 106 THR A CA 1
ATOM 785 C C . THR A 1 106 ? -3.540 -3.244 -2.763 1.00 90.00 106 THR A C 1
ATOM 787 O O . THR A 1 106 ? -2.656 -3.788 -2.106 1.00 90.00 106 THR A O 1
ATOM 790 N N . TYR A 1 107 ? -4.497 -2.498 -2.225 1.00 89.25 107 TYR A N 1
ATOM 791 C CA . TYR A 1 107 ? -4.764 -2.374 -0.807 1.00 89.25 107 TYR A CA 1
ATOM 792 C C . TYR A 1 107 ? -6.192 -2.830 -0.523 1.00 89.25 107 TYR A C 1
ATOM 794 O O . TYR A 1 107 ? -7.151 -2.208 -0.978 1.00 89.25 107 TYR A O 1
ATOM 802 N N . THR A 1 108 ? -6.329 -3.862 0.294 1.00 87.81 108 THR A N 1
ATOM 803 C CA . THR A 1 108 ? -7.597 -4.331 0.831 1.00 87.81 108 THR A CA 1
ATOM 804 C C . THR A 1 108 ? -7.607 -4.104 2.343 1.00 87.81 108 THR A C 1
ATOM 806 O O . THR A 1 108 ? -6.726 -4.618 3.037 1.00 87.81 108 THR A O 1
ATOM 809 N N . PRO A 1 109 ? -8.553 -3.319 2.884 1.00 83.12 109 PRO A N 1
ATOM 810 C CA . PRO A 1 109 ? -8.654 -3.085 4.324 1.00 83.12 109 PRO A CA 1
ATOM 811 C C . PRO A 1 109 ? -9.051 -4.363 5.069 1.00 83.12 109 PRO A C 1
ATOM 813 O O . PRO A 1 109 ? -9.956 -5.080 4.641 1.00 83.12 109 PRO A O 1
ATOM 816 N N . LYS A 1 110 ? -8.440 -4.617 6.233 1.00 78.88 110 LYS A N 1
ATOM 817 C CA . LYS A 1 110 ? -8.853 -5.739 7.099 1.00 78.88 110 LYS A CA 1
ATOM 818 C C . LYS A 1 110 ? -10.155 -5.450 7.847 1.00 78.88 110 LYS A C 1
ATOM 820 O O . LYS A 1 110 ? -10.812 -6.382 8.295 1.00 78.88 110 LYS A O 1
ATOM 825 N N . SER A 1 111 ? -10.537 -4.177 7.960 1.00 74.69 111 SER A N 1
ATOM 826 C CA . SER A 1 111 ? -11.790 -3.736 8.589 1.00 74.69 111 SER A CA 1
ATOM 827 C C . SER A 1 111 ? -13.056 -3.970 7.747 1.00 74.69 111 SER A C 1
ATOM 829 O O . SER A 1 111 ? -14.147 -3.664 8.219 1.00 74.69 111 SER A O 1
ATOM 831 N N . GLY A 1 112 ? -12.945 -4.514 6.525 1.00 74.00 112 GLY A N 1
ATOM 832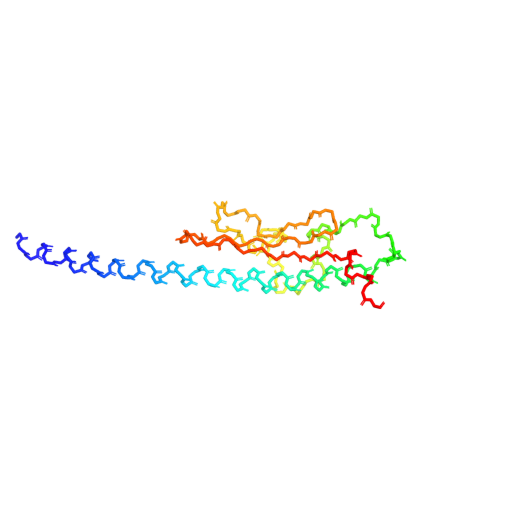 C CA . GLY A 1 112 ? -14.101 -4.800 5.659 1.00 74.00 112 GLY A CA 1
ATOM 833 C C . GLY A 1 112 ? -14.556 -3.636 4.765 1.00 74.00 112 GLY A C 1
ATOM 834 O O . GLY A 1 112 ? -15.684 -3.636 4.282 1.00 74.00 112 GLY A O 1
ATOM 835 N N . GLY A 1 113 ? -13.697 -2.636 4.541 1.00 75.62 113 GLY A N 1
ATOM 836 C CA . GLY A 1 113 ? -13.947 -1.526 3.611 1.00 75.62 113 GLY A CA 1
ATOM 837 C C . GLY A 1 113 ? -13.651 -1.836 2.132 1.00 75.62 113 GLY A C 1
ATOM 838 O O . GLY A 1 113 ? -13.228 -2.930 1.763 1.00 75.62 113 GLY A O 1
ATOM 839 N N . ALA A 1 114 ? -13.827 -0.833 1.266 1.00 81.94 114 ALA A N 1
ATOM 840 C CA . ALA A 1 114 ? -13.534 -0.960 -0.162 1.00 81.94 114 ALA A CA 1
ATOM 841 C C . ALA A 1 114 ? -12.023 -1.082 -0.434 1.00 81.94 114 ALA A C 1
ATOM 843 O O . ALA A 1 114 ? -11.221 -0.285 0.066 1.00 81.94 114 ALA A O 1
ATOM 844 N N . ALA A 1 115 ? -11.647 -2.052 -1.271 1.00 86.31 115 ALA A N 1
ATOM 845 C CA . ALA A 1 115 ? -10.284 -2.178 -1.769 1.00 86.31 115 ALA A CA 1
ATOM 846 C C . ALA A 1 115 ? -9.924 -0.993 -2.681 1.00 86.31 115 ALA A C 1
ATOM 848 O O . ALA A 1 115 ? -10.759 -0.482 -3.430 1.00 86.31 115 ALA A O 1
ATOM 849 N N . LYS A 1 116 ? -8.662 -0.566 -2.635 1.00 89.12 116 LYS A N 1
ATOM 850 C CA . LYS A 1 116 ? -8.103 0.457 -3.518 1.00 89.12 116 LYS A CA 1
ATOM 851 C C . LYS A 1 116 ? -6.958 -0.135 -4.324 1.00 89.12 116 LYS A C 1
ATOM 853 O O . LYS A 1 116 ? -6.040 -0.720 -3.757 1.00 89.12 116 LYS A O 1
ATOM 858 N N . THR A 1 117 ? -6.993 0.082 -5.633 1.00 90.25 117 THR A N 1
ATOM 859 C CA . THR A 1 117 ? -5.945 -0.365 -6.551 1.00 90.25 117 THR A CA 1
ATOM 860 C C . THR A 1 117 ? -5.353 0.831 -7.280 1.00 90.25 117 THR A C 1
ATOM 862 O O . THR A 1 117 ? -6.085 1.682 -7.784 1.00 90.25 117 THR A O 1
ATOM 865 N N . TRP A 1 118 ? -4.028 0.883 -7.354 1.00 91.75 118 TRP A N 1
ATOM 866 C CA . TRP A 1 118 ? -3.280 1.818 -8.186 1.00 91.75 118 TRP A CA 1
ATOM 867 C C . TRP A 1 118 ? -2.630 1.041 -9.320 1.00 91.75 118 TRP A C 1
ATOM 869 O O . TRP A 1 118 ? -1.972 0.032 -9.081 1.00 91.75 118 TRP A O 1
ATOM 879 N N . THR A 1 119 ? -2.830 1.494 -10.553 1.00 90.75 119 THR A N 1
ATOM 880 C CA . THR A 1 119 ? -2.250 0.861 -11.740 1.00 90.75 119 THR A CA 1
ATOM 881 C C . THR A 1 119 ? -1.405 1.876 -12.482 1.00 90.75 119 THR A C 1
ATOM 883 O O . THR A 1 119 ? -1.888 2.959 -12.803 1.00 90.75 119 THR A O 1
ATOM 886 N N . TYR A 1 120 ? -0.164 1.507 -12.777 1.00 88.19 120 TYR A N 1
ATOM 887 C CA . TYR A 1 120 ? 0.735 2.280 -13.620 1.00 88.19 120 TYR A CA 1
ATOM 888 C C . TYR A 1 120 ? 1.111 1.458 -14.849 1.00 88.19 120 TYR A C 1
ATOM 890 O O . TYR A 1 120 ? 1.714 0.397 -14.713 1.00 88.19 120 TYR A O 1
ATOM 898 N N . ASP A 1 121 ? 0.738 1.937 -16.034 1.00 87.38 121 ASP A N 1
ATOM 899 C CA . ASP A 1 121 ? 1.090 1.335 -17.321 1.00 87.38 121 ASP A CA 1
ATOM 900 C C . ASP A 1 121 ? 2.176 2.172 -17.990 1.00 87.38 121 ASP A C 1
ATOM 902 O O . ASP A 1 121 ? 1.904 3.264 -18.484 1.00 87.38 121 ASP A O 1
ATOM 906 N N . TRP A 1 122 ? 3.406 1.669 -18.017 1.00 81.62 122 TRP A N 1
ATOM 907 C CA . TRP A 1 122 ? 4.519 2.429 -18.584 1.00 81.62 122 TRP A CA 1
ATOM 908 C C . TRP A 1 122 ? 4.569 2.401 -20.109 1.00 81.62 122 TRP A C 1
ATOM 910 O O . TRP A 1 122 ? 5.272 3.217 -20.681 1.00 81.62 122 TRP A O 1
ATOM 920 N N . LYS A 1 123 ? 3.848 1.506 -20.790 1.00 74.56 123 LYS A N 1
ATOM 921 C CA . LYS A 1 123 ? 3.825 1.485 -22.260 1.00 74.56 123 LYS A CA 1
ATOM 922 C C . LYS A 1 123 ? 2.803 2.482 -22.802 1.00 74.56 123 LYS A C 1
ATOM 924 O O . LYS A 1 123 ? 3.079 3.194 -23.758 1.00 74.56 123 LYS A O 1
ATOM 929 N N . SER A 1 124 ? 1.646 2.570 -22.151 1.00 67.94 124 SER A N 1
ATOM 930 C CA . SER A 1 124 ? 0.610 3.550 -22.494 1.00 67.94 124 SER A CA 1
ATOM 931 C C . SER A 1 124 ? 1.001 4.972 -22.075 1.00 67.94 124 SER A C 1
ATOM 933 O O . SER A 1 124 ? 0.676 5.929 -22.772 1.00 67.94 124 SER A O 1
ATOM 935 N N . ASN A 1 125 ? 1.729 5.121 -20.963 1.00 60.50 125 ASN A N 1
ATOM 936 C CA . ASN A 1 125 ? 2.121 6.433 -20.440 1.00 60.50 125 ASN A CA 1
ATOM 937 C C . ASN A 1 125 ? 3.309 7.072 -21.190 1.00 60.50 125 ASN A C 1
ATOM 939 O O . ASN A 1 125 ? 3.492 8.282 -21.103 1.00 60.50 125 ASN A O 1
ATOM 943 N N . SER A 1 126 ? 4.091 6.296 -21.953 1.00 53.47 126 SER A N 1
ATOM 944 C CA . SER A 1 126 ? 5.165 6.826 -22.813 1.00 53.47 126 SER A CA 1
ATOM 945 C C . SER A 1 126 ? 4.651 7.535 -24.072 1.00 53.47 126 SER A C 1
ATOM 947 O O . SER A 1 126 ? 5.348 8.385 -24.609 1.00 53.47 126 SER A O 1
ATOM 949 N N . ASN A 1 127 ? 3.424 7.241 -24.519 1.00 46.00 127 ASN A N 1
ATOM 950 C CA . ASN A 1 127 ? 2.823 7.824 -25.729 1.00 46.00 127 ASN A CA 1
ATOM 951 C C . ASN A 1 127 ? 2.069 9.148 -25.482 1.00 46.00 127 ASN A C 1
ATOM 953 O O . ASN A 1 127 ? 1.319 9.590 -26.346 1.00 46.00 127 ASN A O 1
ATOM 957 N N . SER A 1 128 ? 2.203 9.754 -24.297 1.00 44.06 128 SER A N 1
ATOM 958 C CA . SER A 1 128 ? 1.522 11.013 -23.932 1.00 44.06 128 SER A CA 1
ATOM 959 C C . SER A 1 128 ? 2.473 12.218 -23.835 1.00 44.06 128 SER A C 1
ATOM 961 O O . SER A 1 128 ? 2.174 13.164 -23.106 1.00 44.06 128 SER A O 1
ATOM 963 N N . GLN A 1 129 ? 3.619 12.171 -24.522 1.00 38.00 129 GLN A N 1
ATOM 964 C CA . GLN A 1 129 ? 4.475 13.341 -24.772 1.00 38.00 129 GLN A CA 1
ATOM 965 C C . GLN A 1 129 ? 4.112 13.970 -26.116 1.00 38.00 129 GLN A C 1
ATOM 967 O O . GLN A 1 129 ? 3.982 13.202 -27.095 1.00 38.00 129 GLN A O 1
#

Sequence (129 aa):
MVELIVVIIIIAVLAAVAIPAITGFQDSARKSRIETEHRQLVSAIQSYLGSQVDPENPAEAPTLEKLRPYIAKNSQGKGTLADTLAKDGTNNGPAHVITGNKLISTYTPKSGGAAKTWTYDWKSNSNSQ

Radius of gyration: 20.77 Å; chains: 1; bounding box: 42×26×70 Å

Organism: Streptococcus sanguinis (NCBI:txid1305)